Protein AF-A0A7X4ETS2-F1 (afdb_monomer_lite)

pLDDT: mean 88.16, std 14.82, range [31.39, 97.94]

Radius of gyration: 17.88 Å; chains: 1; bounding box: 49×55×42 Å

Foldseek 3Di:
DPDWAEKDAQDFPQDDPVRHRWIWIADQPPWQAIWTFHWDDPPVDIDTHTDDRLDGDPQNQWAWHYWDQDPQRKIKTKTLRANDDDPPPDPPPHPRGDDDPIDIDTHGDPPGGTHDDDDDPPDPDPPPPPPPPDD

Sequence (135 aa):
VRPTAGSEFISSRNFPDRFQGDYLVNNTIGFLGTKQHAVVDDGAGYTGEPRQDLVASTDSNFRPVAIETAPDGSLYLVDWHNPLIGHMQHSARDPNRDHDHGRIYRVTYPGRDLVTSATVADAPYAGSGATRSCP

Structure (mmCIF, N/CA/C/O backbone):
data_AF-A0A7X4ETS2-F1
#
_entry.id   AF-A0A7X4ETS2-F1
#
loop_
_atom_site.group_PDB
_atom_site.id
_atom_site.type_symbol
_atom_site.label_atom_id
_atom_site.label_alt_id
_atom_site.label_comp_id
_atom_site.label_asym_id
_atom_site.label_entity_id
_atom_site.label_seq_id
_atom_site.pdbx_PDB_ins_code
_atom_site.Cartn_x
_atom_site.Cartn_y
_atom_site.Cartn_z
_atom_site.occupancy
_atom_site.B_iso_or_equiv
_atom_site.auth_seq_id
_atom_site.auth_comp_id
_atom_site.auth_asym_id
_atom_site.auth_atom_id
_atom_site.pdbx_PDB_model_num
ATOM 1 N N . VAL A 1 1 ? 9.360 10.912 -0.619 1.00 64.75 1 VAL A N 1
ATOM 2 C CA . VAL A 1 1 ? 8.951 9.703 -1.372 1.00 64.75 1 VAL A CA 1
ATOM 3 C C . VAL A 1 1 ? 9.113 9.952 -2.866 1.00 64.75 1 VAL A C 1
ATOM 5 O O . VAL A 1 1 ? 8.729 11.026 -3.312 1.00 64.75 1 VAL A O 1
ATOM 8 N N . ARG A 1 2 ? 9.779 9.047 -3.598 1.00 68.62 2 ARG A N 1
ATOM 9 C CA . ARG A 1 2 ? 9.988 9.063 -5.059 1.00 68.62 2 ARG A CA 1
ATOM 10 C C . ARG A 1 2 ? 10.309 7.643 -5.562 1.00 68.62 2 ARG A C 1
ATOM 12 O O . ARG A 1 2 ? 11.122 6.985 -4.917 1.00 68.62 2 ARG A O 1
ATOM 19 N N . PRO A 1 3 ? 9.811 7.225 -6.741 1.00 78.88 3 PRO A N 1
ATOM 20 C CA . PRO A 1 3 ? 8.497 7.513 -7.299 1.00 78.88 3 PRO A CA 1
ATOM 21 C C . PRO A 1 3 ? 7.415 6.766 -6.502 1.00 78.88 3 PRO A C 1
ATOM 23 O O . PRO A 1 3 ? 7.675 5.747 -5.851 1.00 78.88 3 PRO A O 1
ATOM 26 N N . THR A 1 4 ? 6.203 7.303 -6.549 1.00 83.38 4 THR A N 1
ATOM 27 C CA . THR A 1 4 ? 5.045 6.825 -5.789 1.00 83.38 4 THR A CA 1
ATOM 28 C C . THR A 1 4 ? 3.940 6.412 -6.750 1.00 83.38 4 THR A C 1
ATOM 30 O O . THR A 1 4 ? 3.659 7.143 -7.698 1.00 83.38 4 THR A O 1
ATOM 33 N N . ALA A 1 5 ? 3.308 5.271 -6.500 1.00 89.00 5 ALA A N 1
ATOM 34 C CA . ALA A 1 5 ? 2.133 4.810 -7.231 1.00 89.00 5 ALA A CA 1
ATOM 35 C C . ALA A 1 5 ? 1.163 4.168 -6.237 1.00 89.00 5 ALA A C 1
ATOM 37 O O . ALA A 1 5 ? 1.531 3.224 -5.543 1.00 89.00 5 ALA A O 1
ATOM 38 N N . GLY A 1 6 ? -0.052 4.700 -6.147 1.00 92.50 6 GLY A N 1
ATOM 39 C CA . GLY A 1 6 ? -1.033 4.276 -5.154 1.00 92.50 6 GLY A CA 1
ATOM 40 C C . GLY A 1 6 ? -0.913 5.043 -3.836 1.00 92.50 6 GLY A C 1
ATOM 41 O O . GLY A 1 6 ? 0.171 5.221 -3.269 1.00 92.50 6 GLY A O 1
ATOM 42 N N . SER A 1 7 ? -2.064 5.503 -3.370 1.00 96.06 7 SER A N 1
ATOM 43 C CA . SER A 1 7 ? -2.258 6.233 -2.125 1.00 96.06 7 SER A CA 1
ATOM 44 C C . SER A 1 7 ? -3.699 6.065 -1.679 1.00 96.06 7 SER A C 1
ATOM 46 O O . SER A 1 7 ? -4.567 5.893 -2.527 1.00 96.06 7 SER A O 1
ATOM 48 N N . GLU A 1 8 ? -3.947 6.165 -0.383 1.00 97.12 8 GLU A N 1
ATOM 49 C CA . GLU A 1 8 ? -5.267 5.923 0.198 1.00 97.12 8 GLU A CA 1
ATOM 50 C C . GLU A 1 8 ? -5.381 6.657 1.536 1.00 97.12 8 GLU A C 1
ATOM 52 O O . GLU A 1 8 ? -4.375 6.880 2.211 1.00 97.12 8 GLU A O 1
ATOM 57 N N . PHE A 1 9 ? -6.595 7.011 1.941 1.00 97.31 9 PHE A N 1
ATOM 58 C CA . PHE A 1 9 ? -6.876 7.429 3.308 1.00 97.31 9 PHE A CA 1
ATOM 59 C C . PHE A 1 9 ? -7.389 6.249 4.125 1.00 97.31 9 PHE A C 1
ATOM 61 O O . PHE A 1 9 ? -8.260 5.498 3.692 1.00 97.31 9 PHE A O 1
ATOM 68 N N . ILE A 1 10 ? -6.914 6.108 5.361 1.00 96.94 10 ILE A N 1
ATOM 69 C CA . ILE A 1 10 ? -7.494 5.115 6.264 1.00 96.94 10 ILE A CA 1
ATOM 70 C C . ILE A 1 10 ? -8.903 5.575 6.658 1.00 96.94 10 ILE A C 1
ATOM 72 O O . ILE A 1 10 ? -9.073 6.488 7.466 1.00 96.94 10 ILE A O 1
ATOM 76 N N . SER A 1 11 ? -9.912 4.899 6.112 1.00 94.25 11 SER A N 1
ATOM 77 C CA . SER A 1 11 ? -11.312 4.995 6.530 1.00 94.25 11 SER A CA 1
ATOM 78 C C . SER A 1 11 ? -11.870 3.589 6.739 1.00 94.25 11 SER A C 1
ATOM 80 O O . SER A 1 11 ? -12.563 3.019 5.899 1.00 94.25 11 SER A O 1
ATOM 82 N N . SER A 1 12 ? -11.487 2.963 7.852 1.00 93.12 12 SER A N 1
ATOM 83 C CA . SER A 1 12 ? -11.794 1.556 8.104 1.00 93.12 12 SER A CA 1
ATOM 84 C C . SER A 1 12 ? -11.927 1.225 9.583 1.00 93.12 12 SER A C 1
ATOM 86 O O . SER A 1 12 ? -11.021 1.460 10.378 1.00 93.12 12 SER A O 1
ATOM 88 N N . ARG A 1 13 ? -13.009 0.520 9.928 1.00 91.25 13 ARG A N 1
ATOM 89 C CA . ARG A 1 13 ? -13.254 -0.002 11.282 1.00 91.25 13 ARG A CA 1
ATOM 90 C C . ARG A 1 13 ? -12.243 -1.062 11.733 1.00 91.25 13 ARG A C 1
ATOM 92 O O . ARG A 1 13 ? -12.086 -1.267 12.937 1.00 91.25 13 ARG A O 1
ATOM 99 N N . ASN A 1 14 ? -11.548 -1.723 10.803 1.00 95.25 14 ASN A N 1
ATOM 100 C CA . ASN A 1 14 ? -10.531 -2.708 11.167 1.00 95.25 14 ASN A CA 1
ATOM 101 C C . ASN A 1 14 ? -9.281 -2.037 11.763 1.00 95.25 14 ASN A C 1
ATOM 103 O O . ASN A 1 14 ? -8.606 -2.647 12.583 1.00 95.25 14 ASN A O 1
ATOM 107 N N . PHE A 1 15 ? -9.006 -0.769 11.438 1.00 95.62 15 PHE A N 1
ATOM 108 C CA . PHE A 1 15 ? -7.849 -0.033 11.955 1.00 95.62 15 PHE A CA 1
ATOM 109 C C . PHE A 1 15 ? -8.214 0.832 13.175 1.00 95.62 15 PHE A C 1
ATOM 111 O O . PHE A 1 15 ? -9.350 1.294 13.282 1.00 95.62 15 PHE A O 1
ATOM 118 N N . PRO A 1 16 ? -7.276 1.063 14.117 1.00 95.06 16 PRO A N 1
ATOM 119 C CA . PRO A 1 16 ? -7.482 1.922 15.279 1.00 95.06 16 PRO A CA 1
ATOM 120 C C . PRO A 1 16 ? -8.010 3.313 14.948 1.00 95.06 16 PRO A C 1
ATOM 122 O O . PRO A 1 16 ? -7.606 3.918 13.960 1.00 95.06 16 PRO A O 1
ATOM 125 N N . ASP A 1 17 ? -8.822 3.861 15.847 1.00 95.56 17 ASP A N 1
ATOM 126 C CA . ASP A 1 17 ? -9.453 5.177 15.704 1.00 95.56 17 ASP A CA 1
ATOM 127 C C . ASP A 1 17 ? -8.408 6.281 15.519 1.00 95.56 17 ASP A C 1
ATOM 129 O O . ASP A 1 17 ? -8.573 7.178 14.702 1.00 95.56 17 ASP A O 1
ATOM 133 N N . ARG A 1 18 ? -7.262 6.145 16.201 1.00 95.31 18 ARG A N 1
ATOM 134 C CA . ARG A 1 18 ? -6.127 7.063 16.057 1.00 95.31 18 ARG A CA 1
ATOM 135 C C . ARG A 1 18 ? -5.575 7.139 14.633 1.00 95.31 18 ARG A C 1
ATOM 137 O O . ARG A 1 18 ? -4.897 8.115 14.357 1.00 95.31 18 ARG A O 1
ATOM 144 N N . PHE A 1 19 ? -5.778 6.121 13.792 1.00 96.31 19 PHE A N 1
ATOM 145 C CA . PHE A 1 19 ? -5.282 6.052 12.411 1.00 96.31 19 PHE A CA 1
ATOM 146 C C . PHE A 1 19 ? -6.304 6.541 11.380 1.00 96.31 19 PHE A C 1
ATOM 148 O O . PHE A 1 19 ? -5.959 6.647 10.210 1.00 96.31 19 PHE A O 1
ATOM 155 N N . GLN A 1 20 ? -7.551 6.812 11.771 1.00 96.81 20 GLN A N 1
ATOM 156 C CA . GLN A 1 20 ? -8.568 7.260 10.821 1.00 96.81 20 GLN A CA 1
ATOM 157 C C . GLN A 1 20 ? -8.212 8.640 10.268 1.00 96.81 20 GLN A C 1
ATOM 159 O O . GLN A 1 20 ? -7.867 9.544 11.026 1.00 96.81 20 GLN A O 1
ATOM 164 N N . GLY A 1 21 ? -8.309 8.792 8.948 1.00 97.19 21 GLY A N 1
ATOM 165 C CA . GLY A 1 21 ? -7.901 10.004 8.239 1.00 97.19 21 GLY A CA 1
ATOM 166 C C . GLY A 1 21 ? -6.396 10.113 7.983 1.00 97.19 21 GLY A C 1
ATOM 167 O O . GLY A 1 21 ? -5.973 11.062 7.326 1.00 97.19 21 GLY A O 1
ATOM 168 N N . ASP A 1 22 ? -5.583 9.153 8.439 1.00 97.94 22 ASP A N 1
ATOM 169 C CA . ASP A 1 22 ? -4.171 9.106 8.059 1.00 97.94 22 ASP A CA 1
ATOM 170 C C . ASP A 1 22 ? -4.035 8.820 6.556 1.00 97.94 22 ASP A C 1
ATOM 172 O O . ASP A 1 22 ? -4.778 8.019 5.981 1.00 97.94 22 ASP A O 1
ATOM 176 N N . TYR A 1 23 ? -3.036 9.444 5.936 1.00 97.62 23 TYR A N 1
ATOM 177 C CA . TYR A 1 23 ? -2.721 9.293 4.523 1.00 97.62 23 TYR A CA 1
ATOM 178 C C . TYR A 1 23 ? -1.638 8.236 4.306 1.00 97.62 23 TYR A C 1
ATOM 180 O O . TYR A 1 23 ? -0.546 8.289 4.890 1.00 97.62 23 TYR A O 1
ATOM 188 N N . LEU A 1 24 ? -1.935 7.285 3.429 1.00 97.56 24 LEU A N 1
ATOM 189 C CA . LEU A 1 24 ? -1.041 6.228 2.989 1.00 97.56 24 LEU A CA 1
ATOM 190 C C . LEU A 1 24 ? -0.468 6.563 1.621 1.00 97.56 24 LEU A C 1
ATOM 192 O O . LEU A 1 24 ? -1.184 6.968 0.709 1.00 97.56 24 LEU A O 1
ATOM 196 N N . VAL A 1 25 ? 0.831 6.336 1.458 1.00 96.88 25 VAL A N 1
ATOM 197 C CA . VAL A 1 25 ? 1.509 6.530 0.178 1.00 96.88 25 VAL A CA 1
ATOM 198 C C . VAL A 1 25 ? 2.550 5.448 -0.052 1.00 96.88 25 VAL A C 1
ATOM 200 O O . VAL A 1 25 ? 3.417 5.191 0.788 1.00 96.88 25 VAL A O 1
ATOM 203 N N . ASN A 1 26 ? 2.473 4.819 -1.217 1.00 96.56 26 ASN A N 1
ATOM 204 C CA . ASN A 1 26 ? 3.460 3.845 -1.655 1.00 96.56 26 ASN A CA 1
ATOM 205 C C . ASN A 1 26 ? 4.738 4.511 -2.139 1.00 96.56 26 ASN A C 1
ATOM 207 O O . ASN A 1 26 ? 4.727 5.603 -2.704 1.00 96.56 26 ASN A O 1
ATOM 211 N N . ASN A 1 27 ? 5.846 3.800 -1.999 1.00 94.50 27 ASN A N 1
ATOM 212 C CA . ASN A 1 27 ? 7.136 4.187 -2.530 1.00 94.50 27 ASN A CA 1
ATOM 213 C C . ASN A 1 27 ? 7.868 2.948 -3.055 1.00 94.50 27 ASN A C 1
ATOM 215 O O . ASN A 1 27 ? 7.775 1.865 -2.477 1.00 94.50 27 ASN A O 1
ATOM 219 N N . THR A 1 28 ? 8.599 3.127 -4.154 1.00 91.38 28 THR A N 1
ATOM 220 C CA . THR A 1 28 ? 9.190 2.009 -4.912 1.00 91.38 28 THR A CA 1
ATOM 221 C C . THR A 1 28 ? 10.694 2.150 -5.168 1.00 91.38 28 THR A C 1
ATOM 223 O O . THR A 1 28 ? 11.310 1.208 -5.657 1.00 91.38 28 THR A O 1
ATOM 226 N N . ILE A 1 29 ? 11.308 3.294 -4.833 1.00 88.56 29 ILE A N 1
ATOM 227 C CA . ILE A 1 29 ? 12.765 3.504 -4.908 1.00 88.56 29 ILE A CA 1
ATOM 228 C C . ILE A 1 29 ? 13.289 4.038 -3.573 1.00 88.56 29 ILE A C 1
ATOM 230 O O . ILE A 1 29 ? 12.738 4.975 -2.994 1.00 88.56 29 ILE A O 1
ATOM 234 N N . GLY A 1 30 ? 14.380 3.454 -3.077 1.00 89.94 30 GLY A N 1
ATOM 235 C CA . GLY A 1 30 ? 14.997 3.797 -1.792 1.00 89.94 30 GLY A CA 1
ATOM 236 C C . GLY A 1 30 ? 14.264 3.176 -0.600 1.00 89.94 30 GLY A C 1
ATOM 237 O O . GLY A 1 30 ? 14.868 2.437 0.163 1.00 89.94 30 GLY A O 1
ATOM 238 N N . PHE A 1 31 ? 12.956 3.417 -0.479 1.00 93.81 31 PHE A N 1
ATOM 239 C CA . PHE A 1 31 ? 12.075 2.715 0.460 1.00 93.81 31 PHE A CA 1
ATOM 240 C C . PHE A 1 31 ? 11.074 1.852 -0.317 1.00 93.81 31 PHE A C 1
ATOM 242 O O . PHE A 1 31 ? 10.389 2.369 -1.193 1.00 93.81 31 PHE A O 1
ATOM 249 N N . LEU A 1 32 ? 10.989 0.556 -0.027 1.00 94.75 32 LEU A N 1
ATOM 250 C CA . LEU A 1 32 ? 10.123 -0.376 -0.755 1.00 94.75 32 LEU A CA 1
ATOM 251 C C . LEU A 1 32 ? 8.924 -0.719 0.124 1.00 94.75 32 LEU A C 1
ATOM 253 O O . LEU A 1 32 ? 9.011 -1.609 0.968 1.00 94.75 32 LEU A O 1
ATOM 257 N N . GLY A 1 33 ? 7.831 0.030 -0.007 1.00 96.06 33 GLY A N 1
ATOM 258 C CA . GLY A 1 33 ? 6.794 -0.028 1.017 1.00 96.06 33 GLY A CA 1
ATOM 259 C C . GLY A 1 33 ? 5.704 1.025 0.938 1.00 96.06 33 GLY A C 1
ATOM 260 O O . GLY A 1 33 ? 5.660 1.847 0.023 1.00 96.06 33 GLY A O 1
ATOM 261 N N . THR A 1 34 ? 4.868 1.023 1.970 1.00 97.38 34 THR A N 1
ATOM 262 C CA . THR A 1 34 ? 3.795 1.988 2.205 1.00 97.38 34 THR A CA 1
ATOM 263 C C . THR A 1 34 ? 4.112 2.786 3.462 1.00 97.38 34 THR A C 1
ATOM 265 O O . THR A 1 34 ? 4.294 2.215 4.538 1.00 97.38 34 THR A O 1
ATOM 268 N N . LYS A 1 35 ? 4.168 4.111 3.334 1.00 96.94 35 LYS A N 1
ATOM 269 C CA . LYS A 1 35 ? 4.332 5.033 4.463 1.00 96.94 35 LYS A CA 1
ATOM 270 C C . LYS A 1 35 ? 2.978 5.558 4.911 1.00 96.94 35 LYS A C 1
ATOM 272 O O . LYS A 1 35 ? 2.124 5.825 4.070 1.00 96.94 35 LYS A O 1
ATOM 277 N N . GLN A 1 36 ? 2.825 5.767 6.211 1.00 97.50 36 GLN A N 1
ATOM 278 C CA . GLN A 1 36 ? 1.636 6.346 6.825 1.00 97.50 36 GLN A CA 1
ATOM 279 C C . GLN A 1 36 ? 1.974 7.696 7.452 1.00 97.50 36 GLN A C 1
ATOM 281 O O . GLN A 1 36 ? 2.963 7.815 8.182 1.00 97.50 36 GLN A O 1
ATOM 286 N N . HIS A 1 37 ? 1.134 8.693 7.189 1.00 97.81 37 HIS A N 1
ATOM 287 C CA . HIS A 1 37 ? 1.272 10.042 7.723 1.00 97.81 37 HIS A CA 1
ATOM 288 C C . HIS A 1 37 ? -0.034 10.487 8.375 1.00 97.81 37 HIS A C 1
ATOM 290 O O . HIS A 1 37 ? -1.106 10.262 7.818 1.00 97.81 37 HIS A O 1
ATOM 296 N N . ALA A 1 38 ? 0.059 11.141 9.529 1.00 97.88 38 ALA A N 1
ATOM 297 C CA . ALA A 1 38 ? -1.063 11.892 10.072 1.00 97.88 38 ALA A CA 1
ATOM 298 C C . ALA A 1 38 ? -1.303 13.104 9.173 1.00 97.88 38 ALA A C 1
ATOM 300 O O . ALA A 1 38 ? -0.340 13.766 8.782 1.00 97.88 38 ALA A O 1
ATOM 301 N N . VAL A 1 39 ? -2.560 13.401 8.862 1.00 97.06 39 VAL A N 1
ATOM 302 C CA . VAL A 1 39 ? -2.904 14.620 8.128 1.00 97.06 39 VAL A CA 1
ATOM 303 C C . VAL A 1 39 ? -3.190 15.742 9.113 1.00 97.06 39 VAL A C 1
ATOM 305 O O . VAL A 1 39 ? -4.014 15.594 10.013 1.00 97.06 39 VAL A O 1
ATOM 308 N N . VAL A 1 40 ? -2.493 16.861 8.935 1.00 96.19 40 VAL A N 1
ATOM 309 C CA . VAL A 1 40 ? -2.615 18.064 9.760 1.00 96.19 40 VAL A CA 1
ATOM 310 C C . VAL A 1 40 ? -3.075 19.215 8.871 1.00 96.19 40 VAL A C 1
ATOM 312 O O . VAL A 1 40 ? -2.490 19.461 7.817 1.00 96.19 40 VAL A O 1
ATOM 315 N N . ASP A 1 41 ? -4.143 19.893 9.283 1.00 94.38 41 ASP A N 1
ATOM 316 C CA . ASP A 1 41 ? -4.669 21.087 8.618 1.00 94.38 41 ASP A CA 1
ATOM 317 C C . ASP A 1 41 ? -3.822 22.312 9.000 1.00 94.38 41 ASP A C 1
ATOM 319 O O . ASP A 1 41 ? -3.630 22.589 10.185 1.00 94.38 41 ASP A O 1
ATOM 323 N N . ASP A 1 42 ? -3.304 23.022 7.999 1.00 93.12 42 ASP A N 1
ATOM 324 C CA . ASP A 1 42 ? -2.488 24.239 8.142 1.00 93.12 42 ASP A CA 1
ATOM 325 C C . ASP A 1 42 ? -3.245 25.492 7.642 1.00 93.12 42 ASP A C 1
ATOM 327 O O . ASP A 1 42 ? -2.664 26.509 7.260 1.00 93.12 42 ASP A O 1
ATOM 331 N N . GLY A 1 43 ? -4.578 25.418 7.565 1.00 94.19 43 GLY A N 1
ATOM 332 C CA . GLY A 1 43 ? -5.492 26.490 7.165 1.00 94.19 43 GLY A CA 1
ATOM 333 C C . GLY A 1 43 ? -5.529 26.764 5.658 1.00 94.19 43 GLY A C 1
ATOM 334 O O . GLY A 1 43 ? -6.604 26.871 5.072 1.00 94.19 43 GLY A O 1
ATOM 335 N N . ALA A 1 44 ? -4.366 26.868 5.012 1.00 93.19 44 ALA A N 1
ATOM 336 C CA . ALA A 1 44 ? -4.240 27.048 3.561 1.00 93.19 44 ALA A CA 1
ATOM 337 C C . ALA A 1 44 ? -4.063 25.720 2.798 1.00 93.19 44 ALA A C 1
ATOM 339 O O . ALA A 1 44 ? -4.047 25.710 1.565 1.00 93.19 44 ALA A O 1
ATOM 340 N N . GLY A 1 45 ? -3.919 24.604 3.515 1.00 93.00 45 GLY A N 1
ATOM 341 C CA . GLY A 1 45 ? -3.719 23.276 2.951 1.00 93.00 45 GLY A CA 1
ATOM 342 C C . GLY A 1 45 ? -3.493 22.223 4.032 1.00 93.00 45 GLY A C 1
ATOM 343 O O . GLY A 1 45 ? -3.738 22.465 5.210 1.00 93.00 45 GLY A O 1
ATOM 344 N N . TYR A 1 46 ? -2.998 21.060 3.615 1.00 94.69 46 TYR A N 1
ATOM 345 C CA . TYR A 1 46 ? -2.678 19.954 4.511 1.00 94.69 46 TYR A CA 1
ATOM 346 C C . TYR A 1 46 ? -1.186 19.644 4.484 1.00 94.69 46 TYR A C 1
ATOM 348 O O . TYR A 1 46 ? -0.562 19.630 3.420 1.00 94.69 46 TYR A O 1
ATOM 356 N N . THR A 1 47 ? -0.637 19.328 5.651 1.00 94.44 47 THR A N 1
ATOM 357 C CA . THR A 1 47 ? 0.697 18.749 5.802 1.00 94.44 47 THR A CA 1
ATOM 358 C C . THR A 1 47 ? 0.607 17.331 6.361 1.00 94.44 47 THR A C 1
ATOM 360 O O . THR A 1 47 ? -0.397 16.934 6.955 1.00 94.44 47 THR A O 1
ATOM 363 N N . GLY A 1 48 ? 1.646 16.538 6.112 1.00 94.50 48 GLY A N 1
ATOM 364 C CA . GLY A 1 48 ? 1.737 15.151 6.551 1.00 94.50 48 GLY A CA 1
ATOM 365 C C . GLY A 1 48 ? 2.819 14.981 7.607 1.00 94.50 48 GLY A C 1
ATOM 366 O O . GLY A 1 48 ? 3.995 15.200 7.318 1.00 94.50 48 GLY A O 1
ATOM 367 N N . GLU A 1 49 ? 2.451 14.522 8.799 1.00 96.44 49 GLU A N 1
ATOM 368 C CA . GLU A 1 49 ? 3.410 14.139 9.837 1.00 96.44 49 GLU A CA 1
ATOM 369 C C . GLU A 1 49 ? 3.710 12.636 9.751 1.00 96.44 49 GLU A C 1
ATOM 371 O O . GLU A 1 49 ? 2.779 11.829 9.827 1.00 96.44 49 GLU A O 1
ATOM 376 N N . PRO A 1 50 ? 4.978 12.210 9.590 1.00 96.62 50 PRO A N 1
ATOM 377 C CA . PRO A 1 50 ? 5.320 10.793 9.529 1.00 96.62 50 PRO A CA 1
ATOM 378 C C . PRO A 1 50 ? 4.855 10.043 10.776 1.00 96.62 50 PRO A C 1
ATOM 380 O O . PRO A 1 50 ? 5.160 10.442 11.898 1.00 96.62 50 PRO A O 1
ATOM 383 N N . ARG A 1 51 ? 4.155 8.923 10.580 1.00 96.44 51 ARG A N 1
ATOM 384 C CA . ARG A 1 51 ? 3.723 8.050 11.679 1.00 96.44 51 ARG A CA 1
ATOM 385 C C . ARG A 1 51 ? 4.488 6.751 11.728 1.00 96.44 51 ARG A C 1
ATOM 387 O O . ARG A 1 51 ? 5.046 6.408 12.764 1.00 96.44 51 ARG A O 1
ATOM 394 N N . GLN A 1 52 ? 4.490 6.022 10.620 1.00 96.62 52 GLN A N 1
ATOM 395 C CA . GLN A 1 52 ? 5.182 4.744 10.521 1.00 96.62 52 GLN A CA 1
ATOM 396 C C . GLN A 1 52 ? 5.379 4.322 9.068 1.00 96.62 52 GLN A C 1
ATOM 398 O O . GLN A 1 52 ? 4.718 4.813 8.149 1.00 96.62 52 GLN A O 1
ATOM 403 N N . ASP A 1 53 ? 6.249 3.339 8.896 1.00 96.62 53 ASP A N 1
ATOM 404 C CA . ASP A 1 53 ? 6.344 2.531 7.691 1.00 96.62 53 ASP A CA 1
ATOM 405 C C . ASP A 1 53 ? 5.390 1.339 7.852 1.00 96.62 53 ASP A C 1
ATOM 407 O O . ASP A 1 53 ? 5.731 0.341 8.480 1.00 96.62 53 ASP A O 1
ATOM 411 N N . LEU A 1 54 ? 4.158 1.482 7.346 1.00 96.19 54 LEU A N 1
ATOM 412 C CA . LEU A 1 54 ? 3.075 0.504 7.521 1.00 96.19 54 LEU A CA 1
ATOM 413 C C . LEU A 1 54 ? 3.424 -0.854 6.897 1.00 96.19 54 LEU A C 1
ATOM 415 O O . LEU A 1 54 ? 3.141 -1.900 7.474 1.00 96.19 54 LEU A O 1
ATOM 419 N N . VAL A 1 55 ? 4.031 -0.823 5.711 1.00 96.12 55 VAL A N 1
ATOM 420 C CA . VAL A 1 55 ? 4.544 -2.002 5.007 1.00 96.12 55 VAL A CA 1
ATOM 421 C C . VAL A 1 55 ? 5.949 -1.678 4.536 1.00 96.12 55 VAL A C 1
ATOM 423 O O . VAL A 1 55 ? 6.166 -0.623 3.941 1.00 96.12 55 VAL A O 1
ATOM 426 N N . ALA A 1 56 ? 6.887 -2.589 4.764 1.00 96.00 56 ALA A N 1
ATOM 427 C CA . ALA A 1 56 ? 8.249 -2.495 4.264 1.00 96.00 56 ALA A CA 1
ATOM 428 C C . ALA A 1 56 ? 8.707 -3.869 3.775 1.00 96.00 56 ALA A C 1
ATOM 430 O O . ALA A 1 56 ? 8.424 -4.886 4.408 1.00 96.00 56 ALA A O 1
ATOM 431 N N . SER A 1 57 ? 9.419 -3.889 2.654 1.00 95.94 57 SER A N 1
ATOM 432 C CA . SER A 1 57 ? 9.968 -5.103 2.064 1.00 95.94 57 SER A CA 1
ATOM 433 C C . SER A 1 57 ? 11.479 -5.000 1.898 1.00 95.94 57 SER A C 1
ATOM 435 O O . SER A 1 57 ? 12.018 -3.935 1.593 1.00 95.94 57 SER A O 1
ATOM 437 N N . THR A 1 58 ? 12.161 -6.128 2.081 1.00 95.94 58 THR A N 1
ATOM 438 C CA . THR A 1 58 ? 13.583 -6.308 1.755 1.00 95.94 58 THR A CA 1
ATOM 439 C C . THR A 1 58 ? 13.790 -6.889 0.355 1.00 95.94 58 THR A C 1
ATOM 441 O O . THR A 1 58 ? 14.919 -6.934 -0.126 1.00 95.94 58 THR A O 1
ATOM 444 N N . ASP A 1 59 ? 12.714 -7.315 -0.308 1.00 95.44 59 ASP A N 1
ATOM 445 C CA . ASP A 1 59 ? 12.735 -7.774 -1.693 1.00 95.44 59 ASP A CA 1
ATOM 446 C C . ASP A 1 59 ? 12.962 -6.578 -2.622 1.00 95.44 59 ASP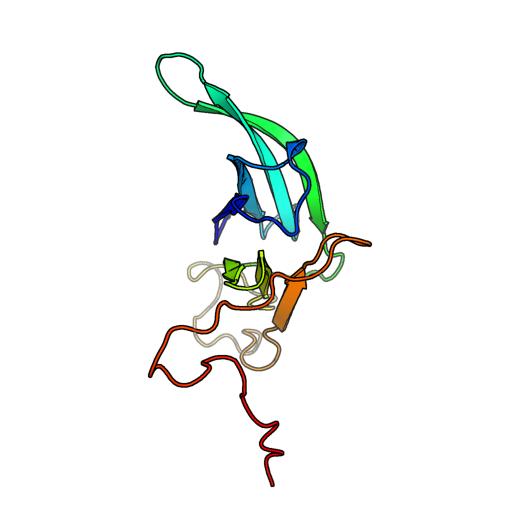 A C 1
ATOM 448 O O . ASP A 1 59 ? 12.120 -5.683 -2.731 1.00 95.44 59 ASP A O 1
ATOM 452 N N . SER A 1 60 ? 14.102 -6.577 -3.317 1.00 93.31 60 SER A N 1
ATOM 453 C CA . SER A 1 60 ? 14.500 -5.495 -4.213 1.00 93.31 60 SER A CA 1
ATOM 454 C C . SER A 1 60 ? 13.540 -5.282 -5.372 1.00 93.31 60 SER A C 1
ATOM 456 O O . SER A 1 60 ? 13.593 -4.208 -5.965 1.00 93.31 60 SER A O 1
ATOM 458 N N . ASN A 1 61 ? 12.688 -6.256 -5.696 1.00 94.56 61 ASN A N 1
ATOM 459 C CA . ASN A 1 61 ? 11.710 -6.191 -6.778 1.00 94.56 61 ASN A CA 1
ATOM 460 C C . ASN A 1 61 ? 10.323 -5.774 -6.289 1.00 94.56 61 ASN A C 1
ATOM 462 O O . ASN A 1 61 ? 9.430 -5.619 -7.111 1.00 94.56 61 ASN A O 1
ATOM 466 N N . PHE A 1 62 ? 10.127 -5.545 -4.990 1.00 95.44 62 PHE A N 1
ATOM 467 C CA . PHE A 1 62 ? 8.850 -5.086 -4.451 1.00 95.44 62 PHE A CA 1
ATOM 468 C C . PHE A 1 62 ? 8.505 -3.676 -4.962 1.00 95.44 62 PHE A C 1
ATOM 470 O O . PHE A 1 62 ? 9.258 -2.714 -4.760 1.00 95.44 62 PHE A O 1
ATOM 477 N N . ARG A 1 63 ? 7.369 -3.554 -5.651 1.00 94.69 63 ARG A N 1
ATOM 478 C CA . ARG A 1 63 ? 6.837 -2.344 -6.291 1.00 94.69 63 ARG A CA 1
ATOM 479 C C . ARG A 1 63 ? 5.351 -2.189 -5.946 1.00 94.69 63 ARG A C 1
ATOM 481 O O . ARG A 1 63 ? 4.497 -2.524 -6.769 1.00 94.69 63 ARG A O 1
ATOM 488 N N . PRO A 1 64 ? 5.008 -1.668 -4.759 1.00 95.69 64 PRO A N 1
ATOM 489 C CA . PRO A 1 64 ? 3.618 -1.397 -4.430 1.00 95.69 64 PRO A CA 1
ATOM 490 C C . PRO A 1 64 ? 3.070 -0.285 -5.339 1.00 95.69 64 PRO A C 1
ATOM 492 O O . PRO A 1 64 ? 3.692 0.771 -5.479 1.00 95.69 64 PRO A O 1
ATOM 495 N N . VAL A 1 65 ? 1.930 -0.546 -5.984 1.00 95.19 65 VAL A N 1
ATOM 496 C CA . VAL A 1 65 ? 1.338 0.321 -7.025 1.00 95.19 65 VAL A CA 1
ATOM 497 C C . VAL A 1 65 ? -0.097 0.758 -6.744 1.00 95.19 65 VAL A C 1
ATOM 499 O O . VAL A 1 65 ? -0.543 1.748 -7.317 1.00 95.19 65 VAL A O 1
ATOM 502 N N . ALA A 1 66 ? -0.816 0.064 -5.862 1.00 96.06 66 ALA A N 1
ATOM 503 C CA . ALA A 1 66 ? -2.171 0.431 -5.453 1.00 96.06 66 ALA A CA 1
ATOM 504 C C . ALA A 1 66 ? -2.410 0.046 -3.991 1.00 96.06 66 ALA A C 1
ATOM 506 O O . ALA A 1 66 ? -1.870 -0.962 -3.534 1.00 96.06 66 ALA A O 1
ATOM 507 N N . ILE A 1 67 ? -3.204 0.849 -3.282 1.00 97.19 67 ILE A N 1
ATOM 508 C CA . ILE A 1 67 ? -3.722 0.560 -1.942 1.00 97.19 67 ILE A CA 1
ATOM 509 C C . ILE A 1 67 ? -5.208 0.893 -1.975 1.00 97.19 67 ILE A C 1
ATOM 511 O O . ILE A 1 67 ? -5.541 1.972 -2.445 1.00 97.19 67 ILE A O 1
ATOM 515 N N . GLU A 1 68 ? -6.066 0.009 -1.476 1.00 96.75 68 GLU A N 1
ATOM 516 C CA . GLU A 1 68 ? -7.511 0.251 -1.413 1.00 96.75 68 GLU A CA 1
ATOM 517 C C . GLU A 1 68 ? -8.110 -0.350 -0.142 1.00 96.75 68 GLU A C 1
ATOM 519 O O . GLU A 1 68 ? -7.729 -1.446 0.290 1.00 96.75 68 GLU A O 1
ATOM 524 N N . THR A 1 69 ? -9.089 0.337 0.441 1.00 95.50 69 THR A N 1
ATOM 525 C CA . THR A 1 69 ? -9.878 -0.207 1.554 1.00 95.50 69 THR A CA 1
ATOM 526 C C . THR A 1 69 ? -10.996 -1.117 1.044 1.00 95.50 69 THR A C 1
ATOM 528 O O . THR A 1 69 ? -11.888 -0.694 0.313 1.00 95.50 69 THR A O 1
ATOM 531 N N . ALA A 1 70 ? -11.001 -2.380 1.470 1.00 93.19 70 ALA A N 1
ATOM 532 C CA . ALA A 1 70 ? -12.071 -3.319 1.151 1.00 93.19 70 ALA A CA 1
ATOM 533 C C . ALA A 1 70 ? -13.333 -3.088 2.007 1.00 93.19 70 ALA A C 1
ATOM 535 O O . ALA A 1 70 ? -13.242 -2.588 3.131 1.00 93.19 70 ALA A O 1
ATOM 536 N N . PRO A 1 71 ? -14.518 -3.543 1.549 1.00 91.50 71 PRO A N 1
ATOM 537 C CA . PRO A 1 71 ? -15.773 -3.418 2.303 1.00 91.50 71 PRO A CA 1
ATOM 538 C C . PRO A 1 71 ? -15.760 -4.079 3.690 1.00 91.50 71 PRO A C 1
ATOM 540 O O . PRO A 1 71 ? -16.497 -3.667 4.585 1.00 91.50 71 PRO A O 1
ATOM 543 N N . ASP A 1 72 ? -14.920 -5.099 3.879 1.00 92.94 72 ASP A N 1
ATOM 544 C CA . ASP A 1 72 ? -14.715 -5.766 5.169 1.00 92.94 72 ASP A CA 1
ATOM 545 C C . ASP A 1 72 ? -13.734 -5.021 6.101 1.00 92.94 72 ASP A C 1
ATOM 547 O O . ASP A 1 72 ? -13.423 -5.484 7.200 1.00 92.94 72 ASP A O 1
ATOM 551 N N . GLY A 1 73 ? -13.256 -3.848 5.681 1.00 94.12 73 GLY A N 1
ATOM 552 C CA . GLY A 1 73 ? -12.338 -2.984 6.413 1.00 94.12 73 GLY A CA 1
ATOM 553 C C . GLY A 1 73 ? -10.861 -3.361 6.282 1.00 94.12 73 GLY A C 1
ATOM 554 O O . GLY A 1 73 ? -10.008 -2.607 6.745 1.00 94.12 73 GLY A O 1
ATOM 555 N N . SER A 1 74 ? -10.500 -4.483 5.666 1.00 96.19 74 SER A N 1
ATOM 556 C CA . SER A 1 74 ? -9.080 -4.743 5.399 1.00 96.19 74 SER A CA 1
ATOM 557 C C . SER A 1 74 ? -8.526 -3.803 4.325 1.00 96.19 74 SER A C 1
ATOM 559 O O . SER A 1 74 ? -9.265 -3.320 3.471 1.00 96.19 74 SER A O 1
ATOM 561 N N . LEU A 1 75 ? -7.221 -3.540 4.365 1.00 96.50 75 LEU A N 1
ATOM 562 C CA . LEU A 1 75 ? -6.527 -2.836 3.287 1.00 96.50 75 LEU A CA 1
ATOM 563 C C . LEU A 1 75 ? -5.947 -3.861 2.318 1.00 96.50 75 LEU A C 1
ATOM 565 O O . LEU A 1 75 ? -5.317 -4.829 2.742 1.00 96.50 75 LEU A O 1
ATOM 569 N N . TYR A 1 76 ? -6.119 -3.639 1.023 1.00 97.50 76 TYR A N 1
ATOM 570 C CA . TYR A 1 76 ? -5.450 -4.409 -0.015 1.00 97.50 76 TYR A CA 1
ATOM 571 C C . TYR A 1 76 ? -4.309 -3.594 -0.601 1.00 97.50 76 TYR A C 1
ATOM 573 O O . TYR A 1 76 ? -4.473 -2.414 -0.888 1.00 97.50 76 TYR A O 1
ATOM 581 N N . LEU A 1 77 ? -3.158 -4.235 -0.784 1.00 97.88 77 LEU A N 1
ATOM 582 C CA . LEU A 1 77 ? -1.981 -3.657 -1.417 1.00 97.88 77 LEU A CA 1
ATOM 583 C C . LEU A 1 77 ? -1.597 -4.511 -2.621 1.00 97.88 77 LEU A C 1
ATOM 585 O O . LEU A 1 77 ? -1.380 -5.715 -2.486 1.00 97.88 77 LEU A O 1
ATOM 589 N N . VAL A 1 78 ? -1.484 -3.882 -3.786 1.00 97.69 78 VAL A N 1
ATOM 590 C CA . VAL A 1 78 ? -1.033 -4.545 -5.013 1.00 97.69 78 VAL A CA 1
ATOM 591 C C . VAL A 1 78 ? 0.438 -4.242 -5.227 1.00 97.69 78 VAL A C 1
ATOM 593 O O . VAL A 1 78 ? 0.846 -3.081 -5.258 1.00 97.69 78 VAL A O 1
ATOM 596 N N . ASP A 1 79 ? 1.217 -5.297 -5.406 1.00 96.12 79 ASP A N 1
ATOM 597 C CA . ASP A 1 79 ? 2.622 -5.257 -5.763 1.00 96.12 79 ASP A CA 1
ATOM 598 C C . ASP A 1 79 ? 2.795 -5.725 -7.207 1.00 96.12 79 ASP A C 1
ATOM 600 O O . ASP A 1 79 ? 2.459 -6.856 -7.557 1.00 96.12 79 ASP A O 1
ATOM 604 N N . TRP A 1 80 ? 3.339 -4.846 -8.044 1.00 94.12 80 TRP A N 1
ATOM 605 C CA . TRP A 1 80 ? 3.642 -5.157 -9.438 1.00 94.12 80 TRP A CA 1
ATOM 606 C C . TRP A 1 80 ? 4.818 -6.136 -9.579 1.00 94.12 80 TRP A C 1
ATOM 608 O O . TRP A 1 80 ? 4.909 -6.792 -10.608 1.00 94.12 80 TRP A O 1
ATOM 618 N N . HIS A 1 81 ? 5.679 -6.240 -8.556 1.00 95.00 81 HIS A N 1
ATOM 619 C CA . HIS A 1 81 ? 6.876 -7.083 -8.486 1.00 95.00 81 HIS A CA 1
ATOM 620 C C . HIS A 1 81 ? 7.739 -7.024 -9.754 1.00 95.00 81 HIS A C 1
ATOM 622 O O . HIS A 1 81 ? 7.646 -7.878 -10.627 1.00 95.00 81 HIS A O 1
ATOM 628 N N . ASN A 1 82 ? 8.594 -6.007 -9.877 1.00 93.12 82 ASN A N 1
ATOM 629 C CA . ASN A 1 82 ? 9.383 -5.814 -11.094 1.00 93.12 82 ASN A CA 1
ATOM 630 C C . ASN A 1 82 ? 10.794 -5.282 -10.791 1.00 93.12 82 ASN A C 1
ATOM 632 O O . ASN A 1 82 ? 10.923 -4.234 -10.139 1.00 93.12 82 ASN A O 1
ATOM 636 N N . PRO A 1 83 ? 11.866 -5.937 -11.282 1.00 91.50 83 PRO A N 1
ATOM 637 C CA . PRO A 1 83 ? 13.222 -5.405 -11.154 1.00 91.50 83 PRO A CA 1
ATOM 638 C C . PRO A 1 83 ? 13.395 -4.079 -11.908 1.00 91.50 83 PRO A C 1
ATOM 640 O O . PRO A 1 83 ? 14.107 -3.194 -11.431 1.00 91.50 83 PRO A O 1
ATOM 643 N N . LEU A 1 84 ? 12.718 -3.903 -13.048 1.00 89.94 84 LEU A N 1
ATOM 644 C CA . LEU A 1 84 ? 12.903 -2.748 -13.925 1.00 89.94 84 LEU A CA 1
ATOM 645 C C . LEU A 1 84 ? 11.890 -1.637 -13.647 1.00 89.94 84 LEU A C 1
ATOM 647 O O . LEU A 1 84 ? 10.678 -1.841 -13.712 1.00 89.94 84 LEU A O 1
ATOM 651 N N . ILE A 1 85 ? 12.394 -0.424 -13.412 1.00 84.75 85 ILE A N 1
ATOM 652 C CA . ILE A 1 85 ? 11.578 0.749 -13.078 1.00 84.75 85 ILE A CA 1
ATOM 653 C C . ILE A 1 85 ? 11.666 1.781 -14.206 1.00 84.75 85 ILE A C 1
ATOM 655 O O . ILE A 1 85 ? 12.752 2.219 -14.580 1.00 84.75 85 ILE A O 1
ATOM 659 N N . GLY A 1 86 ? 10.508 2.201 -14.720 1.00 79.00 86 GLY A N 1
ATOM 660 C CA . GLY A 1 86 ? 10.400 3.238 -15.748 1.00 79.00 86 GLY A CA 1
ATOM 661 C C . GLY A 1 86 ? 10.496 2.724 -17.189 1.00 79.00 86 GLY A C 1
ATOM 662 O O . GLY A 1 86 ? 10.944 1.609 -17.470 1.00 79.00 86 GLY A O 1
ATOM 663 N N . HIS A 1 87 ? 10.021 3.551 -18.120 1.00 73.69 87 HIS A N 1
ATOM 664 C CA . HIS A 1 87 ? 9.980 3.258 -19.558 1.00 73.69 87 HIS A CA 1
ATOM 665 C C . HIS A 1 87 ? 11.110 3.937 -20.353 1.00 73.69 87 HIS A C 1
ATOM 667 O O . HIS A 1 87 ? 11.266 3.653 -21.534 1.00 73.69 87 HIS A O 1
ATOM 673 N N . MET A 1 88 ? 11.882 4.846 -19.738 1.00 76.44 88 MET A N 1
ATOM 674 C CA . MET A 1 88 ? 12.944 5.596 -20.431 1.00 76.44 88 MET A CA 1
ATOM 675 C C . MET A 1 88 ? 14.303 4.891 -20.370 1.00 76.44 88 MET A C 1
ATOM 677 O O . MET A 1 88 ? 15.089 4.996 -21.303 1.00 76.44 88 MET A O 1
ATOM 681 N N . GLN A 1 89 ? 14.587 4.183 -19.275 1.00 82.56 89 GLN A N 1
ATOM 682 C CA . GLN A 1 89 ? 15.880 3.543 -19.019 1.00 82.56 89 GLN A CA 1
ATOM 683 C C . GLN A 1 89 ? 15.970 2.123 -19.589 1.00 82.56 89 GLN A C 1
ATOM 685 O O . GLN A 1 89 ? 17.062 1.639 -19.867 1.00 82.56 89 GLN A O 1
ATOM 690 N N . HIS A 1 90 ? 14.825 1.462 -19.774 1.00 84.69 90 HIS A N 1
ATOM 691 C CA . HIS A 1 90 ? 14.746 0.076 -20.221 1.00 84.69 90 HIS A CA 1
ATOM 692 C C . HIS A 1 90 ? 13.692 -0.072 -21.309 1.00 84.69 90 HIS A C 1
ATOM 694 O O . HIS A 1 90 ? 12.582 0.453 -21.184 1.00 84.69 90 HIS A O 1
ATOM 700 N N . SER A 1 91 ? 14.014 -0.849 -22.344 1.00 88.75 91 SER A N 1
ATOM 701 C CA . SER A 1 91 ? 13.068 -1.210 -23.402 1.00 88.75 91 SER A CA 1
ATOM 702 C C . SER A 1 91 ? 11.770 -1.760 -22.808 1.00 88.75 91 SER A C 1
ATOM 704 O O . SER A 1 91 ? 11.791 -2.524 -21.843 1.00 88.75 91 SER A O 1
ATOM 706 N N . ALA A 1 92 ? 10.623 -1.430 -23.402 1.00 85.38 92 ALA A N 1
ATOM 707 C CA . ALA A 1 92 ? 9.349 -2.062 -23.045 1.00 85.38 92 ALA A CA 1
ATOM 708 C C . ALA A 1 92 ? 9.349 -3.585 -23.300 1.00 85.38 92 ALA A C 1
ATOM 710 O O . ALA A 1 92 ? 8.517 -4.289 -22.747 1.00 85.38 9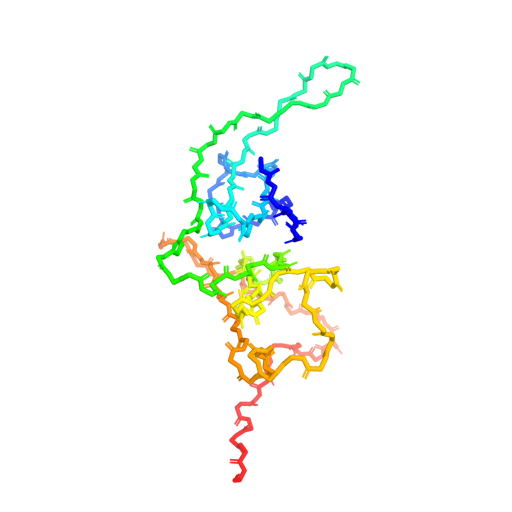2 ALA A O 1
ATOM 711 N N . ARG A 1 93 ? 10.291 -4.082 -24.117 1.00 88.94 93 ARG A N 1
ATOM 712 C CA . ARG A 1 93 ? 10.492 -5.506 -24.432 1.00 88.94 93 ARG A CA 1
ATOM 713 C C . ARG A 1 93 ? 11.677 -6.133 -23.688 1.00 88.94 93 ARG A C 1
ATOM 715 O O . ARG A 1 93 ? 12.152 -7.183 -24.105 1.00 88.94 93 ARG A O 1
ATOM 722 N N . ASP A 1 94 ? 12.230 -5.457 -22.680 1.00 92.12 94 ASP A N 1
ATOM 723 C CA . ASP A 1 94 ? 13.336 -6.015 -21.896 1.00 92.12 94 ASP A CA 1
ATOM 724 C C . ASP A 1 94 ? 12.875 -7.324 -21.226 1.00 92.12 94 ASP A C 1
ATOM 726 O O . ASP A 1 94 ? 11.855 -7.302 -20.533 1.00 92.12 94 ASP A O 1
ATOM 730 N N . PRO A 1 95 ? 13.576 -8.453 -21.437 1.00 91.56 95 PRO A N 1
ATOM 731 C CA . PRO A 1 95 ? 13.146 -9.756 -20.932 1.00 91.56 95 PRO A CA 1
ATOM 732 C C . PRO A 1 95 ? 13.150 -9.844 -19.402 1.00 91.56 95 PRO A C 1
ATOM 734 O O . PRO A 1 95 ? 12.550 -10.762 -18.858 1.00 91.56 95 PRO A O 1
ATOM 737 N N . ASN A 1 96 ? 13.799 -8.907 -18.701 1.00 91.38 96 ASN A N 1
ATOM 738 C CA . ASN A 1 96 ? 13.752 -8.854 -17.241 1.00 91.38 96 ASN A CA 1
ATOM 739 C C . ASN A 1 96 ? 12.486 -8.165 -16.711 1.00 91.38 96 ASN A C 1
ATOM 741 O O . ASN A 1 96 ? 12.326 -8.064 -15.497 1.00 91.38 96 ASN A O 1
ATOM 745 N N . ARG A 1 97 ? 11.599 -7.646 -17.574 1.00 91.50 97 ARG A N 1
ATOM 746 C CA . ARG A 1 97 ? 10.292 -7.161 -17.120 1.00 91.50 97 ARG A CA 1
ATOM 747 C C . ARG A 1 97 ? 9.461 -8.349 -16.669 1.00 91.50 97 ARG A C 1
ATOM 749 O O . ARG A 1 97 ? 9.184 -9.252 -17.449 1.00 91.50 97 ARG A O 1
ATOM 756 N N . ASP A 1 98 ? 9.069 -8.314 -15.407 1.00 91.88 98 ASP A N 1
ATOM 757 C CA . ASP A 1 98 ? 8.239 -9.360 -14.834 1.00 91.88 98 ASP A CA 1
ATOM 758 C C . ASP A 1 98 ? 6.782 -9.241 -15.305 1.00 91.88 98 ASP A C 1
ATOM 760 O O . ASP A 1 98 ? 6.243 -8.132 -15.428 1.00 91.88 98 ASP A O 1
ATOM 764 N N . HIS A 1 99 ? 6.159 -10.389 -15.566 1.00 91.38 99 HIS A N 1
ATOM 765 C CA . HIS A 1 99 ? 4.776 -10.501 -16.025 1.00 91.38 99 HIS A CA 1
ATOM 766 C C . HIS A 1 99 ? 3.944 -11.512 -15.225 1.00 91.38 99 HIS A C 1
ATOM 768 O O . HIS A 1 99 ? 2.733 -11.579 -15.428 1.00 91.38 99 HIS A O 1
ATOM 774 N N . ASP A 1 100 ? 4.563 -12.251 -14.302 1.00 95.19 100 ASP A N 1
ATOM 775 C CA . ASP A 1 100 ? 3.991 -13.482 -13.746 1.00 95.19 100 ASP A CA 1
ATOM 776 C C . ASP A 1 100 ? 3.981 -13.503 -12.209 1.00 95.19 100 ASP A C 1
ATOM 778 O O . ASP A 1 100 ? 3.249 -14.286 -11.606 1.00 95.19 100 ASP A O 1
ATOM 782 N N . HIS A 1 101 ? 4.755 -12.633 -11.554 1.00 95.88 101 HIS A N 1
ATOM 783 C CA . HIS A 1 101 ? 4.997 -12.689 -10.110 1.00 95.88 101 HIS A CA 1
ATOM 784 C C . HIS A 1 101 ? 4.381 -11.519 -9.333 1.00 95.88 101 HIS A C 1
ATOM 786 O O . HIS A 1 101 ? 4.756 -11.280 -8.185 1.00 95.88 101 HIS A O 1
ATOM 792 N N . GLY A 1 102 ? 3.433 -10.790 -9.930 1.00 96.06 102 GLY A N 1
ATOM 793 C CA . GLY A 1 102 ? 2.652 -9.780 -9.215 1.00 96.06 102 GLY A CA 1
ATOM 794 C C . GLY A 1 102 ? 1.949 -10.377 -7.989 1.00 96.06 102 GLY A C 1
ATOM 795 O O . GLY A 1 102 ? 1.510 -11.528 -8.000 1.00 96.06 102 GLY A O 1
ATOM 796 N N . ARG A 1 103 ? 1.843 -9.601 -6.906 1.00 97.44 103 ARG A N 1
ATOM 797 C CA . ARG A 1 103 ? 1.295 -10.060 -5.618 1.00 97.44 103 ARG A CA 1
ATOM 798 C C . ARG A 1 103 ? 0.179 -9.139 -5.147 1.00 97.44 103 ARG A C 1
ATOM 800 O O . ARG A 1 103 ? 0.199 -7.934 -5.385 1.00 97.44 103 ARG A O 1
ATOM 807 N N . ILE A 1 104 ? -0.783 -9.708 -4.427 1.00 97.81 104 ILE A N 1
ATOM 808 C CA . ILE A 1 104 ? -1.819 -8.959 -3.715 1.00 97.81 104 ILE A CA 1
ATOM 809 C C . ILE A 1 104 ? -1.715 -9.324 -2.241 1.00 97.81 104 ILE A C 1
ATOM 811 O O . ILE A 1 104 ? -1.825 -10.491 -1.867 1.00 97.81 104 ILE A O 1
ATOM 815 N N . TYR A 1 105 ? -1.507 -8.315 -1.407 1.00 97.81 105 TYR A N 1
ATOM 816 C CA . TYR A 1 105 ? -1.458 -8.448 0.038 1.00 97.81 105 TYR A CA 1
ATOM 817 C C . TYR A 1 105 ? -2.759 -7.951 0.638 1.00 97.81 105 TYR A C 1
ATOM 819 O O . TYR A 1 105 ? -3.303 -6.933 0.216 1.00 97.81 105 TYR A O 1
ATOM 827 N N . ARG A 1 106 ? -3.214 -8.648 1.674 1.00 97.00 106 ARG A N 1
ATOM 828 C CA . ARG A 1 106 ? -4.303 -8.205 2.532 1.00 97.00 106 ARG A CA 1
ATOM 829 C C . ARG A 1 106 ? -3.733 -7.846 3.898 1.00 97.00 106 ARG A C 1
ATOM 831 O O . ARG A 1 106 ? -3.103 -8.680 4.542 1.00 97.00 106 ARG A O 1
ATOM 838 N N . VAL A 1 107 ? -3.961 -6.616 4.331 1.00 96.31 107 VAL A N 1
ATOM 839 C CA . VAL A 1 107 ? -3.467 -6.050 5.585 1.00 96.31 107 VAL A CA 1
ATOM 840 C C . VAL A 1 107 ? -4.641 -5.857 6.537 1.00 96.31 107 VAL A C 1
ATOM 842 O O . VAL A 1 107 ? -5.643 -5.220 6.206 1.00 96.31 107 VAL A O 1
ATOM 845 N N . THR A 1 108 ? -4.503 -6.408 7.738 1.00 96.62 108 THR A N 1
ATOM 846 C CA . THR A 1 108 ? -5.491 -6.326 8.819 1.00 96.62 108 THR A CA 1
ATOM 847 C C . THR A 1 108 ? -4.809 -5.943 10.119 1.00 96.62 108 THR A C 1
ATOM 849 O O . THR A 1 108 ? -3.665 -6.336 10.357 1.00 96.62 108 THR A O 1
ATOM 852 N N . TYR A 1 109 ? -5.514 -5.240 10.997 1.00 95.12 109 TYR A N 1
ATOM 853 C CA . TYR A 1 109 ? -5.008 -4.957 12.331 1.00 95.12 109 TYR A CA 1
ATOM 854 C C . TYR A 1 109 ? -5.206 -6.173 13.258 1.00 95.12 109 TYR A C 1
ATOM 856 O O . TYR A 1 109 ? -6.331 -6.667 13.380 1.00 95.12 109 TYR A O 1
ATOM 864 N N . PRO A 1 110 ? -4.157 -6.664 13.945 1.00 94.06 110 PRO A N 1
ATOM 865 C CA . PRO A 1 110 ? -4.281 -7.806 14.847 1.00 94.06 110 PRO A CA 1
ATOM 866 C C . PRO A 1 110 ? -5.296 -7.564 15.971 1.00 94.06 110 PRO A C 1
ATOM 868 O O . PRO A 1 110 ? -5.314 -6.499 16.589 1.00 94.06 110 PRO A O 1
ATOM 871 N N . GLY A 1 111 ? -6.125 -8.570 16.257 1.00 92.44 111 GLY A N 1
ATOM 872 C CA . GLY A 1 111 ? -7.114 -8.509 17.338 1.00 92.44 111 GLY A CA 1
ATOM 873 C C . GLY A 1 111 ? -8.320 -7.605 17.059 1.00 92.44 111 GLY A C 1
ATOM 874 O O . GLY A 1 111 ? -9.085 -7.328 17.980 1.00 92.44 111 GLY A O 1
ATOM 875 N N . ARG A 1 112 ? -8.499 -7.137 15.818 1.00 93.00 112 ARG A N 1
ATOM 876 C CA . ARG A 1 112 ? -9.729 -6.485 15.360 1.00 93.00 112 ARG A CA 1
ATOM 877 C C . ARG A 1 112 ? -10.367 -7.324 14.267 1.00 93.00 112 ARG A C 1
ATOM 879 O O . ARG A 1 112 ? -9.734 -7.607 13.250 1.00 93.00 112 ARG A O 1
ATOM 886 N N . ASP A 1 113 ? -11.622 -7.692 14.481 1.00 92.31 113 ASP A N 1
ATOM 887 C CA . ASP A 1 113 ? -12.373 -8.481 13.515 1.00 92.31 113 ASP A CA 1
ATOM 888 C C . ASP A 1 113 ? -12.634 -7.690 12.231 1.00 92.31 113 ASP A C 1
ATOM 890 O O . ASP A 1 113 ? -12.662 -6.452 12.196 1.00 92.31 113 ASP A O 1
ATOM 894 N N . LEU A 1 114 ? -12.815 -8.436 11.149 1.00 93.12 114 LEU A N 1
ATOM 895 C CA . LEU A 1 114 ? -13.271 -7.888 9.884 1.00 93.12 114 LEU A CA 1
ATOM 896 C C . LEU A 1 114 ? -14.741 -7.496 9.991 1.00 93.12 114 LEU A C 1
ATOM 898 O O . LEU A 1 114 ? -15.538 -8.126 10.690 1.00 93.12 114 LEU A O 1
ATOM 902 N N . VAL A 1 115 ? -15.115 -6.462 9.250 1.00 88.38 115 VAL A N 1
ATOM 903 C CA . VAL A 1 115 ? -16.507 -6.049 9.152 1.00 88.38 115 VAL A CA 1
ATOM 904 C C . VAL A 1 115 ? -17.283 -7.141 8.427 1.00 88.38 115 VAL A C 1
ATOM 906 O O . VAL A 1 115 ? -17.033 -7.437 7.260 1.00 88.38 115 VAL A O 1
ATOM 909 N N . THR A 1 116 ? -18.273 -7.708 9.113 1.00 84.69 116 THR A N 1
ATOM 910 C CA . THR A 1 116 ? -19.260 -8.564 8.455 1.00 84.69 116 THR A CA 1
ATOM 911 C C . THR A 1 116 ? -20.092 -7.696 7.522 1.00 84.69 116 THR A C 1
ATOM 913 O O . THR A 1 116 ? -20.688 -6.704 7.949 1.00 84.69 116 THR A O 1
ATOM 916 N N . SER A 1 117 ? -20.114 -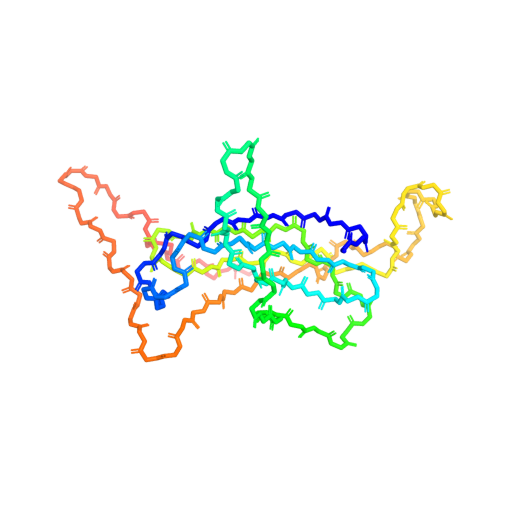8.045 6.240 1.00 79.25 117 SER A N 1
ATOM 917 C CA . SER A 1 117 ? -20.897 -7.310 5.252 1.00 79.25 117 SER A CA 1
ATOM 918 C C . SER A 1 117 ? -22.376 -7.328 5.630 1.00 79.25 117 SER A C 1
ATOM 920 O O . SER A 1 117 ? -22.929 -8.380 5.964 1.00 79.25 117 SER A O 1
ATOM 922 N N . ALA A 1 118 ? -23.017 -6.164 5.548 1.00 76.94 118 ALA A N 1
ATOM 923 C CA . ALA A 1 118 ? -24.439 -6.046 5.816 1.00 76.94 118 ALA A CA 1
ATOM 924 C C . ALA A 1 118 ? -25.242 -6.898 4.824 1.00 76.94 118 ALA A C 1
ATOM 926 O O . ALA A 1 118 ? -24.948 -6.928 3.629 1.00 76.94 118 ALA A O 1
ATOM 927 N N . THR A 1 119 ? -26.276 -7.571 5.326 1.00 76.88 119 THR A N 1
ATOM 928 C CA . THR A 1 119 ? -27.292 -8.159 4.451 1.00 76.88 119 THR A CA 1
ATOM 929 C C . THR A 1 119 ? -28.173 -7.023 3.954 1.00 76.88 119 THR A C 1
ATOM 931 O O . THR A 1 119 ? -28.823 -6.349 4.752 1.00 76.88 119 THR A O 1
ATOM 934 N N . VAL A 1 120 ? -28.165 -6.783 2.647 1.00 77.19 120 VAL A N 1
ATOM 935 C CA . VAL A 1 120 ? -29.104 -5.864 2.001 1.00 77.19 120 VAL A CA 1
ATOM 936 C C . VAL A 1 120 ? -30.288 -6.705 1.540 1.00 77.19 120 VAL A C 1
ATOM 938 O O . VAL A 1 120 ? -30.089 -7.721 0.875 1.00 77.19 120 VAL A O 1
ATOM 941 N N . ALA A 1 121 ? -31.505 -6.332 1.945 1.00 80.81 121 ALA A N 1
ATOM 942 C CA . ALA A 1 121 ? -32.710 -7.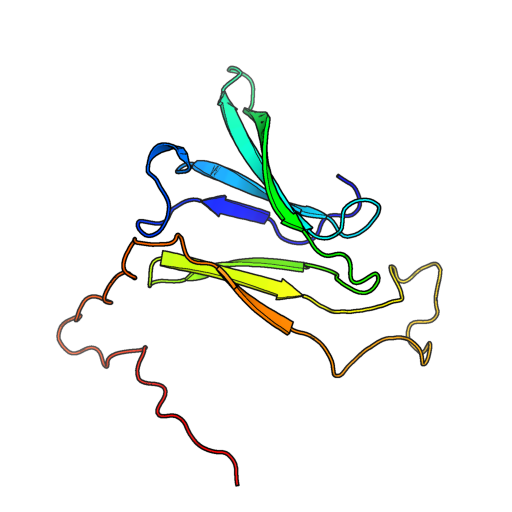077 1.586 1.00 80.81 121 ALA A CA 1
ATOM 943 C C . ALA A 1 121 ? -32.799 -7.254 0.060 1.00 80.81 121 ALA A C 1
ATOM 945 O O . ALA A 1 121 ? -32.533 -6.316 -0.690 1.00 80.81 121 ALA A O 1
ATOM 946 N N . ASP A 1 122 ? -33.120 -8.477 -0.367 1.00 75.75 122 ASP A N 1
ATOM 947 C CA . ASP A 1 122 ? -33.257 -8.904 -1.767 1.00 75.75 122 ASP A CA 1
ATOM 948 C C . ASP A 1 122 ? -31.993 -8.796 -2.645 1.00 75.75 122 ASP A C 1
ATOM 950 O O . ASP A 1 122 ? -32.035 -9.125 -3.833 1.00 75.75 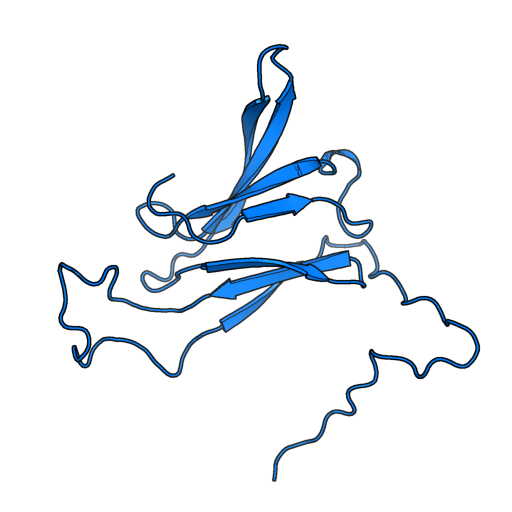122 ASP A O 1
ATOM 954 N N . ALA A 1 123 ? -30.842 -8.414 -2.079 1.00 73.19 123 ALA A N 1
ATOM 955 C CA . ALA A 1 123 ? -29.565 -8.408 -2.783 1.00 73.19 123 ALA A CA 1
ATOM 956 C C . ALA A 1 123 ? -28.762 -9.688 -2.478 1.00 73.19 123 ALA A C 1
ATOM 958 O O . ALA A 1 123 ? -28.576 -10.039 -1.308 1.00 73.19 123 ALA A O 1
ATOM 959 N N . PRO A 1 124 ? -28.234 -10.390 -3.498 1.00 62.09 124 PRO A N 1
ATOM 960 C CA . PRO A 1 124 ? -27.339 -11.513 -3.260 1.00 62.09 124 PRO A CA 1
ATOM 961 C C . PRO A 1 124 ? -26.057 -11.044 -2.553 1.00 62.09 124 PRO A C 1
ATOM 963 O O . PRO A 1 124 ? -25.502 -9.987 -2.857 1.00 62.09 124 PRO A O 1
ATOM 966 N N . TYR A 1 125 ? -25.571 -11.854 -1.610 1.00 61.03 125 TYR A N 1
ATOM 967 C CA . TYR A 1 125 ? -24.317 -11.620 -0.893 1.00 61.03 125 TYR A CA 1
ATOM 968 C C . TYR A 1 125 ? -23.133 -11.599 -1.874 1.00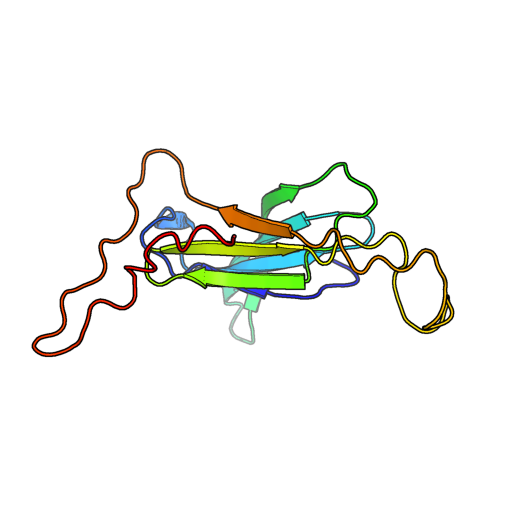 61.03 125 TYR A C 1
ATOM 970 O O . TYR A 1 125 ? -22.794 -12.617 -2.474 1.00 61.03 125 TYR A O 1
ATOM 978 N N . ALA A 1 126 ? -22.476 -10.446 -2.024 1.00 57.41 126 ALA A N 1
ATOM 979 C CA . ALA A 1 126 ? -21.377 -10.267 -2.980 1.00 57.41 126 ALA A CA 1
ATOM 980 C C . ALA A 1 126 ? -20.060 -10.972 -2.575 1.00 57.41 126 ALA A C 1
ATOM 982 O O . ALA A 1 126 ? -19.128 -11.029 -3.371 1.00 57.41 126 ALA A O 1
ATOM 983 N N . GLY A 1 127 ? -19.962 -11.509 -1.352 1.00 53.66 127 GLY A N 1
ATOM 984 C CA . GLY A 1 127 ? -18.724 -12.077 -0.807 1.00 53.66 127 GLY A CA 1
ATOM 985 C C . GLY A 1 127 ? -18.577 -13.598 -0.911 1.00 53.66 127 GLY A C 1
ATOM 986 O O . GLY A 1 127 ? -17.544 -14.124 -0.510 1.00 53.66 127 GLY A O 1
ATOM 987 N N . SER A 1 128 ? -19.572 -14.345 -1.408 1.00 45.12 128 SER A N 1
ATOM 988 C CA . SER A 1 128 ? -19.457 -15.804 -1.539 1.00 45.12 128 SER A CA 1
ATOM 989 C C . SER A 1 128 ? -18.938 -16.135 -2.928 1.00 45.12 128 SER A C 1
ATOM 991 O O . SER A 1 128 ? -19.608 -16.779 -3.739 1.00 45.12 128 SER A O 1
ATOM 993 N N . GLY A 1 129 ? -17.718 -15.685 -3.210 1.00 41.84 129 GLY A N 1
ATOM 994 C CA . GLY A 1 129 ? -16.891 -16.397 -4.163 1.00 41.84 129 GLY A CA 1
ATOM 995 C C . GLY A 1 129 ? -16.669 -17.784 -3.579 1.00 41.84 129 GLY A C 1
ATOM 996 O O . GLY A 1 129 ? -15.766 -17.977 -2.771 1.00 41.84 129 GLY A O 1
ATOM 997 N N . ALA A 1 130 ? -17.531 -18.739 -3.940 1.00 40.44 130 ALA A N 1
ATOM 998 C CA . ALA A 1 130 ? -17.184 -20.143 -3.865 1.00 40.44 130 ALA A CA 1
ATOM 999 C C . ALA A 1 130 ? -15.760 -20.256 -4.406 1.00 40.44 130 ALA A C 1
ATOM 1001 O O . ALA A 1 130 ? -15.480 -19.749 -5.498 1.00 40.44 130 ALA A O 1
ATOM 1002 N N . THR A 1 131 ? -14.868 -20.861 -3.632 1.00 42.56 131 THR A N 1
ATOM 1003 C CA . THR A 1 131 ? -13.591 -21.362 -4.119 1.00 42.56 131 THR A CA 1
ATOM 1004 C C . THR A 1 131 ? -13.895 -22.266 -5.308 1.00 42.56 131 THR A C 1
ATOM 1006 O O . THR A 1 131 ? -14.125 -23.463 -5.170 1.00 42.56 131 THR A O 1
ATOM 1009 N N . ARG A 1 132 ? -13.962 -21.686 -6.509 1.00 37.62 132 ARG A N 1
ATOM 1010 C CA . ARG A 1 132 ? -13.849 -22.446 -7.740 1.00 37.62 132 ARG A CA 1
ATOM 1011 C C . ARG A 1 132 ? -12.392 -22.859 -7.769 1.00 37.62 132 ARG A C 1
ATOM 1013 O O . ARG A 1 132 ? -11.529 -22.073 -8.143 1.00 37.62 132 ARG A O 1
ATOM 1020 N N . SER A 1 133 ? -12.119 -24.066 -7.293 1.00 39.50 133 SER A N 1
ATOM 1021 C CA . SER A 1 133 ? -10.915 -24.774 -7.691 1.00 39.50 133 SER A CA 1
ATOM 1022 C C . SER A 1 133 ? -10.906 -24.793 -9.220 1.00 39.50 133 SER A C 1
ATOM 1024 O O . SER A 1 133 ? -11.843 -25.321 -9.828 1.00 39.50 133 SER A O 1
ATOM 1026 N N . CYS A 1 134 ? -9.909 -24.160 -9.836 1.00 31.39 134 CYS A N 1
ATOM 1027 C CA . CYS A 1 134 ? -9.634 -24.398 -11.248 1.00 31.39 134 CYS A CA 1
ATOM 1028 C C . CYS A 1 134 ? -9.297 -25.887 -11.454 1.00 31.39 134 CYS A C 1
ATOM 1030 O O . CYS A 1 134 ? -8.728 -26.491 -10.539 1.00 31.39 134 CYS A O 1
ATOM 1032 N N . PRO A 1 135 ? -9.674 -26.470 -12.607 1.00 43.38 135 PRO A N 1
ATOM 1033 C CA . PRO A 1 135 ? -9.222 -27.798 -13.011 1.00 43.38 135 PRO A CA 1
ATOM 1034 C C . PRO A 1 135 ? -7.702 -27.860 -13.207 1.00 43.38 135 PRO A C 1
ATOM 1036 O O . PRO A 1 135 ? -7.096 -26.802 -13.500 1.00 43.38 135 PRO A O 1
#

Secondary structure (DSSP, 8-state):
--S---EEE---TTS-GGGTTPEEEEE-SSS-EEEEEEEEE-SSSEEEEEEEEEEE---TT--EEEEEE-TTSPEEEEE---S---SSSS-TT-TTS-SS--EEEEE--TT-PPPPPPPPTT---TT--------